Protein AF-A0A820Q1P5-F1 (afdb_monomer_lite)

Foldseek 3Di:
DDDPPPPPPPPPDVQVVDDADACVVVQDPCLLVQCPDPDLVSVLVSLVVLLVSLVVRQAHDLPDQCQVVLVSLVCCLVPPPDPSSNVSSVSSNVSVCRNNPVSVVVNVD

Structure (mmCIF, N/CA/C/O backbone):
data_AF-A0A820Q1P5-F1
#
_entry.id   AF-A0A820Q1P5-F1
#
loop_
_atom_site.group_PDB
_atom_site.id
_atom_site.type_symbol
_atom_site.label_atom_id
_atom_site.label_alt_id
_atom_site.label_comp_id
_atom_site.label_asym_id
_atom_site.label_entity_id
_atom_site.label_seq_id
_atom_site.pdbx_PDB_ins_code
_atom_site.Cartn_x
_atom_site.Cartn_y
_atom_site.Cartn_z
_atom_site.occupancy
_atom_site.B_iso_or_equiv
_atom_site.auth_seq_id
_atom_site.auth_comp_id
_atom_site.auth_asym_id
_atom_site.auth_atom_id
_atom_site.pdbx_PDB_model_num
ATOM 1 N N . VAL A 1 1 ? 49.108 5.322 -32.854 1.00 43.75 1 VAL A N 1
ATOM 2 C CA . VAL A 1 1 ? 48.333 5.468 -31.608 1.00 43.75 1 VAL A CA 1
ATOM 3 C C . VAL A 1 1 ? 47.062 4.694 -31.838 1.00 43.75 1 VAL A C 1
ATOM 5 O O . VAL A 1 1 ? 46.313 5.056 -32.727 1.00 43.75 1 VAL A O 1
ATOM 8 N N . GLU A 1 2 ? 46.961 3.521 -31.225 1.00 40.22 2 GLU A N 1
ATOM 9 C CA . GLU A 1 2 ? 45.796 2.651 -31.380 1.00 40.22 2 GLU A CA 1
ATOM 10 C C . GLU A 1 2 ? 44.635 3.293 -30.620 1.00 40.22 2 GLU A C 1
ATOM 12 O O . GLU A 1 2 ? 44.754 3.589 -29.430 1.00 40.22 2 GLU A O 1
ATOM 17 N N . ASP A 1 3 ? 43.561 3.589 -31.345 1.00 46.06 3 ASP A N 1
ATOM 18 C CA . ASP A 1 3 ? 42.321 4.129 -30.810 1.00 46.06 3 ASP A CA 1
ATOM 19 C C . ASP A 1 3 ? 41.727 3.138 -29.802 1.00 46.06 3 ASP A C 1
ATOM 21 O O . ASP A 1 3 ? 41.215 2.076 -30.160 1.00 46.06 3 ASP A O 1
ATOM 25 N N . VAL A 1 4 ? 41.818 3.476 -28.515 1.00 51.53 4 VAL A N 1
ATOM 26 C CA . VAL A 1 4 ? 41.162 2.726 -27.444 1.00 51.53 4 VAL A CA 1
ATOM 27 C C . VAL A 1 4 ? 39.665 3.012 -27.541 1.00 51.53 4 VAL A C 1
ATOM 29 O O . VAL A 1 4 ? 39.173 4.021 -27.037 1.00 51.53 4 VAL A O 1
ATOM 32 N N . ASN A 1 5 ? 38.946 2.124 -28.228 1.00 48.88 5 ASN A N 1
ATOM 33 C CA . ASN A 1 5 ? 37.493 2.047 -28.200 1.00 48.88 5 ASN A CA 1
ATOM 34 C C . ASN A 1 5 ? 37.062 1.703 -26.766 1.00 48.88 5 ASN A C 1
ATOM 36 O O . ASN A 1 5 ? 37.142 0.551 -26.342 1.00 48.88 5 ASN A O 1
ATOM 40 N N . VAL A 1 6 ? 36.671 2.718 -25.996 1.00 48.91 6 VAL A N 1
ATOM 41 C CA . VAL A 1 6 ? 36.063 2.535 -24.677 1.00 48.91 6 VAL A CA 1
ATOM 42 C C . VAL A 1 6 ? 34.650 2.008 -24.910 1.00 48.91 6 VAL A C 1
ATOM 44 O O . VAL A 1 6 ? 33.709 2.779 -25.089 1.00 48.91 6 VAL A O 1
ATOM 47 N N . GLU A 1 7 ? 34.507 0.685 -24.965 1.00 47.22 7 GLU A N 1
ATOM 48 C CA . GLU A 1 7 ? 33.201 0.035 -24.906 1.00 47.22 7 GLU A CA 1
ATOM 49 C C . GLU A 1 7 ? 32.563 0.384 -23.558 1.00 47.22 7 GLU A C 1
ATOM 51 O O . GLU A 1 7 ? 32.990 -0.081 -22.501 1.00 47.22 7 GLU A O 1
ATOM 56 N N . MET A 1 8 ? 31.559 1.262 -23.593 1.00 48.69 8 MET A N 1
ATOM 57 C CA . MET A 1 8 ? 30.691 1.511 -22.452 1.00 48.69 8 MET A CA 1
ATOM 58 C C . MET A 1 8 ? 29.939 0.212 -22.164 1.00 48.69 8 MET A C 1
ATOM 60 O O . MET A 1 8 ? 28.964 -0.106 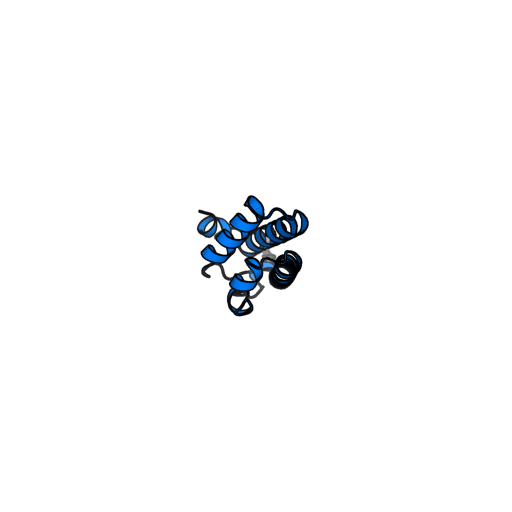-22.842 1.00 48.69 8 MET A O 1
ATOM 64 N N . GLN A 1 9 ? 30.400 -0.556 -21.179 1.00 47.84 9 GLN A N 1
ATOM 65 C CA . GLN A 1 9 ? 29.552 -1.551 -20.540 1.00 47.84 9 GLN A CA 1
ATOM 66 C C . GLN A 1 9 ? 28.356 -0.797 -19.957 1.00 47.84 9 GLN A C 1
ATOM 68 O O . GLN A 1 9 ? 28.482 -0.092 -18.958 1.00 47.84 9 GLN A O 1
ATOM 73 N N . GLU A 1 10 ? 27.208 -0.875 -20.630 1.00 58.00 10 GLU A N 1
ATOM 74 C CA . GLU A 1 10 ? 25.944 -0.497 -20.019 1.00 58.00 10 GLU A CA 1
ATOM 75 C C . GLU A 1 10 ? 25.722 -1.462 -18.855 1.00 58.00 10 GLU A C 1
ATOM 77 O O . GLU A 1 10 ? 25.339 -2.617 -19.050 1.00 58.00 10 GLU A O 1
ATOM 82 N N . ASP A 1 11 ? 26.025 -1.003 -17.642 1.00 59.28 11 ASP A N 1
ATOM 83 C CA . ASP A 1 11 ? 25.575 -1.634 -16.410 1.00 59.28 11 ASP A CA 1
ATOM 84 C C . ASP A 1 11 ? 24.040 -1.642 -16.445 1.00 59.28 11 ASP A C 1
ATOM 86 O O . ASP A 1 11 ? 23.380 -0.680 -16.046 1.00 59.28 11 ASP A O 1
ATOM 90 N N . LEU A 1 12 ? 23.463 -2.706 -17.009 1.00 59.62 12 LEU A N 1
ATOM 91 C CA . LEU A 1 12 ? 22.023 -2.930 -17.040 1.00 59.62 12 LEU A CA 1
ATOM 92 C C . LEU A 1 12 ? 21.495 -2.802 -15.601 1.00 59.62 12 LEU A C 1
ATOM 94 O O . LEU A 1 12 ? 21.899 -3.571 -14.726 1.00 59.62 12 LEU A O 1
ATOM 98 N N . ASP A 1 13 ? 20.608 -1.831 -15.340 1.00 72.12 13 ASP A N 1
ATOM 99 C CA . ASP A 1 13 ? 19.992 -1.645 -14.016 1.00 72.12 13 ASP A CA 1
ATOM 100 C C . ASP A 1 13 ? 19.285 -2.961 -13.633 1.00 72.12 13 ASP A C 1
ATOM 102 O O . ASP A 1 13 ? 18.385 -3.399 -14.361 1.00 72.12 13 ASP A O 1
ATOM 106 N N . PRO A 1 14 ? 19.641 -3.609 -12.505 1.00 70.94 14 PRO A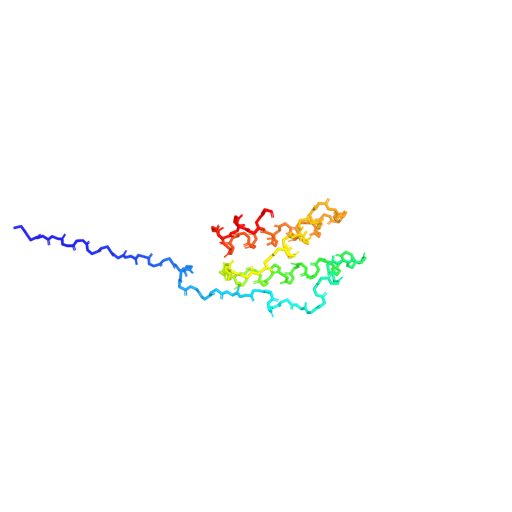 N 1
ATOM 107 C CA . PRO A 1 14 ? 18.990 -4.832 -12.041 1.00 70.94 14 PRO A CA 1
ATOM 108 C C . PRO A 1 14 ? 17.463 -4.736 -11.992 1.00 70.94 14 PRO A C 1
ATOM 110 O O . PRO A 1 14 ? 16.786 -5.742 -12.174 1.00 70.94 14 PRO A O 1
ATOM 113 N N . PHE A 1 15 ? 16.907 -3.538 -11.798 1.00 75.00 15 PHE A N 1
ATOM 114 C CA . PHE A 1 15 ? 15.468 -3.291 -11.846 1.00 75.00 15 PHE A CA 1
ATOM 115 C C . PHE A 1 15 ? 14.873 -3.416 -13.254 1.00 75.00 15 PHE A C 1
ATOM 117 O O . PHE A 1 15 ? 13.752 -3.901 -13.412 1.00 75.00 15 PHE A O 1
ATOM 124 N N . GLU A 1 16 ? 15.594 -2.998 -14.294 1.00 72.88 16 GLU A N 1
ATOM 125 C CA . GLU A 1 16 ? 15.137 -3.128 -15.683 1.00 72.88 16 GLU A CA 1
ATOM 126 C C . GLU A 1 16 ? 15.033 -4.604 -16.087 1.00 72.88 16 GLU A C 1
ATOM 128 O O . GLU A 1 16 ? 14.097 -4.974 -16.792 1.00 72.88 16 GLU A O 1
ATOM 133 N N . MET A 1 17 ? 15.882 -5.462 -15.510 1.00 76.62 17 MET A N 1
ATOM 134 C CA . MET A 1 17 ? 15.867 -6.916 -15.711 1.00 76.62 17 MET A CA 1
ATOM 135 C C . MET A 1 17 ? 14.785 -7.665 -14.914 1.00 76.62 17 MET A C 1
ATOM 137 O O . MET A 1 17 ? 14.546 -8.841 -15.176 1.00 76.62 17 MET A O 1
ATOM 141 N N . MET A 1 18 ? 14.118 -7.025 -13.945 1.00 81.94 18 MET A N 1
ATOM 142 C CA . MET A 1 18 ? 13.020 -7.666 -13.212 1.00 81.94 18 MET A CA 1
ATOM 143 C C . MET A 1 18 ? 11.734 -7.680 -14.039 1.00 81.94 18 MET A C 1
ATOM 145 O O . MET A 1 18 ? 11.410 -6.708 -14.730 1.00 81.94 18 MET A O 1
ATOM 149 N N . GLU A 1 19 ? 10.956 -8.751 -13.903 1.00 82.94 19 GLU A N 1
ATOM 150 C CA . GLU A 1 19 ? 9.608 -8.818 -14.459 1.00 82.94 19 GLU A CA 1
ATOM 151 C C . GLU A 1 19 ? 8.652 -7.939 -13.633 1.00 82.94 19 GLU A C 1
ATOM 153 O O . GLU A 1 19 ? 8.584 -8.087 -12.407 1.00 82.94 19 GLU A O 1
ATOM 158 N N . PRO A 1 20 ? 7.923 -6.999 -14.263 1.00 87.75 20 PRO A N 1
ATOM 159 C CA . PRO A 1 20 ? 6.902 -6.223 -13.575 1.00 87.75 20 PRO A CA 1
ATOM 160 C C . PRO A 1 20 ? 5.776 -7.129 -13.079 1.00 87.75 20 PRO A C 1
ATOM 162 O O . PRO A 1 20 ? 5.247 -7.946 -13.831 1.00 87.75 20 PRO A O 1
ATOM 165 N N . VAL A 1 21 ? 5.356 -6.943 -11.830 1.00 91.06 21 VAL A N 1
ATOM 166 C CA . VAL A 1 21 ? 4.274 -7.730 -11.231 1.00 91.06 21 VAL A CA 1
ATOM 167 C C . VAL A 1 21 ? 3.017 -6.883 -11.087 1.00 91.06 21 VAL A C 1
ATOM 169 O O . VAL A 1 21 ? 3.056 -5.779 -10.538 1.00 91.06 21 VAL A O 1
ATOM 172 N N . ASN A 1 22 ? 1.881 -7.415 -11.543 1.00 91.25 22 ASN A N 1
ATOM 173 C CA . ASN A 1 22 ? 0.576 -6.871 -11.190 1.00 91.25 22 ASN A CA 1
ATOM 174 C C . ASN A 1 22 ? 0.184 -7.376 -9.795 1.00 91.25 22 ASN A C 1
ATOM 176 O O . ASN A 1 22 ? -0.245 -8.517 -9.627 1.00 91.25 22 ASN A O 1
ATOM 180 N N . ILE A 1 23 ? 0.363 -6.540 -8.773 1.00 92.88 23 ILE A N 1
ATOM 181 C CA . ILE A 1 23 ? 0.028 -6.921 -7.393 1.00 92.88 23 ILE A CA 1
ATOM 182 C C . ILE A 1 23 ? -1.477 -6.934 -7.131 1.00 92.88 23 ILE A C 1
ATOM 184 O O . ILE A 1 23 ? -1.893 -7.560 -6.161 1.00 92.88 23 ILE A O 1
ATOM 188 N N . LEU A 1 24 ? -2.292 -6.304 -7.986 1.00 90.62 24 LEU A N 1
ATOM 189 C CA . LEU A 1 24 ? -3.749 -6.295 -7.834 1.00 90.62 24 LEU A CA 1
ATOM 190 C C . LEU A 1 24 ? -4.326 -7.709 -7.981 1.00 90.62 24 LEU A C 1
ATOM 192 O O . LEU A 1 24 ? -5.209 -8.087 -7.219 1.00 90.62 24 LEU A O 1
ATOM 196 N N . ASP A 1 25 ? -3.739 -8.532 -8.856 1.00 90.94 25 ASP A N 1
ATOM 197 C CA . ASP A 1 25 ? -4.123 -9.940 -9.045 1.00 90.94 25 ASP A CA 1
ATOM 198 C C . ASP A 1 25 ? -3.689 -10.842 -7.876 1.00 90.94 25 ASP A C 1
ATOM 200 O O . ASP A 1 25 ? -4.123 -11.989 -7.766 1.00 90.94 25 ASP A O 1
ATOM 204 N N . ARG A 1 26 ? -2.812 -10.337 -6.998 1.00 90.38 26 ARG A N 1
ATOM 205 C CA . ARG A 1 26 ? -2.347 -11.036 -5.791 1.00 90.38 26 ARG A CA 1
ATOM 206 C C . ARG A 1 26 ? -3.123 -10.634 -4.542 1.00 90.38 26 ARG A C 1
ATOM 208 O O . ARG A 1 26 ? -2.897 -11.222 -3.485 1.00 90.38 26 ARG A O 1
ATOM 215 N N . LEU A 1 27 ? -4.009 -9.643 -4.643 1.00 91.00 27 LEU A N 1
ATOM 216 C CA . LEU A 1 27 ? -4.847 -9.248 -3.524 1.00 91.00 27 LEU A CA 1
ATOM 217 C C . LEU A 1 27 ? -5.904 -10.324 -3.257 1.00 91.00 27 LEU A C 1
ATOM 219 O O . LEU A 1 27 ? -6.513 -10.852 -4.192 1.00 91.00 27 LEU A O 1
ATOM 223 N N . PRO A 1 28 ? -6.164 -10.652 -1.983 1.00 90.50 28 PRO A N 1
ATOM 224 C CA . PRO A 1 28 ? -7.283 -11.512 -1.654 1.00 90.50 28 PRO A CA 1
ATOM 225 C C . PRO A 1 28 ? -8.602 -10.804 -2.005 1.00 90.50 28 PRO A C 1
ATOM 227 O O . PRO A 1 28 ? -8.711 -9.580 -1.936 1.00 90.50 28 PRO A O 1
ATOM 230 N N . LYS A 1 29 ? -9.629 -11.573 -2.385 1.00 91.38 29 LYS A N 1
ATOM 231 C CA . LYS A 1 29 ? -10.925 -11.025 -2.838 1.00 91.38 29 LYS A CA 1
ATOM 232 C C . LYS A 1 29 ? -11.627 -10.167 -1.784 1.00 91.38 29 LYS A C 1
ATOM 234 O O . LYS A 1 29 ? -12.384 -9.275 -2.135 1.00 91.38 29 LYS A O 1
ATOM 239 N N . ASP A 1 30 ? -11.369 -10.453 -0.513 1.00 92.50 30 ASP A N 1
ATOM 240 C CA . ASP A 1 30 ? -11.914 -9.756 0.650 1.00 92.50 30 ASP A CA 1
ATOM 241 C C . ASP A 1 30 ? -10.995 -8.627 1.148 1.00 92.50 30 ASP A C 1
ATOM 243 O O . ASP A 1 30 ? -11.202 -8.111 2.245 1.00 92.50 30 ASP A O 1
ATOM 247 N N . PHE A 1 31 ? -9.975 -8.233 0.369 1.00 95.25 31 PHE A N 1
ATOM 248 C CA . PHE A 1 31 ? -9.022 -7.191 0.751 1.00 95.25 31 PHE A CA 1
ATOM 249 C C . PHE A 1 31 ? -9.742 -5.911 1.180 1.00 95.25 31 PHE A C 1
ATOM 251 O O . PHE A 1 31 ? -9.603 -5.486 2.326 1.00 95.25 31 PHE A O 1
ATOM 258 N N . PHE A 1 32 ? -10.548 -5.325 0.287 1.00 94.62 32 PHE A N 1
ATOM 259 C CA . PHE A 1 32 ? -11.233 -4.055 0.539 1.00 94.62 32 PHE A CA 1
ATOM 260 C C . PHE A 1 32 ? -12.262 -4.149 1.672 1.00 94.62 32 PHE A C 1
ATOM 262 O O . PHE A 1 32 ? -12.428 -3.184 2.412 1.00 94.62 32 PHE A O 1
ATOM 269 N N . ASP A 1 33 ? -12.866 -5.318 1.885 1.00 94.94 33 ASP A N 1
ATOM 270 C CA . ASP A 1 33 ? -13.764 -5.545 3.019 1.00 94.94 33 ASP A CA 1
ATOM 271 C C . ASP A 1 33 ? -12.983 -5.552 4.344 1.00 94.94 33 ASP A C 1
ATOM 273 O O . ASP A 1 33 ? -13.358 -4.893 5.319 1.00 94.94 33 ASP A O 1
ATOM 277 N N . LYS A 1 34 ? -11.843 -6.254 4.380 1.00 93.88 34 LYS A N 1
ATOM 278 C CA . LYS A 1 34 ? -10.984 -6.361 5.568 1.00 93.88 34 LYS A CA 1
ATOM 279 C C . LYS A 1 34 ? -10.345 -5.037 5.953 1.00 93.88 34 LYS A C 1
ATOM 281 O O . LYS A 1 34 ? -10.241 -4.753 7.148 1.00 93.88 34 LYS A O 1
ATOM 286 N N . ILE A 1 35 ? -9.956 -4.200 4.986 1.00 94.38 35 ILE A N 1
ATOM 287 C 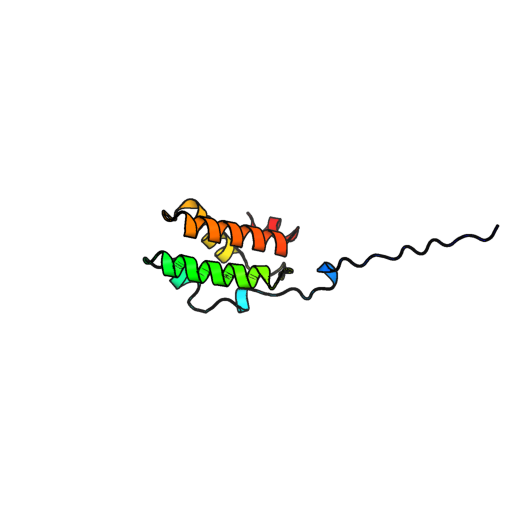CA . ILE A 1 35 ? -9.377 -2.888 5.308 1.00 94.38 35 ILE A CA 1
ATOM 288 C C . ILE A 1 35 ? -10.404 -1.955 5.966 1.00 94.38 35 ILE A C 1
ATOM 290 O O . ILE A 1 35 ? -10.013 -0.998 6.628 1.00 94.38 35 ILE A O 1
ATOM 294 N N . GLU A 1 36 ? -11.704 -2.205 5.786 1.00 93.12 36 GLU A N 1
ATOM 295 C CA . GLU A 1 36 ? -12.792 -1.432 6.395 1.00 93.12 36 GLU A CA 1
ATOM 296 C 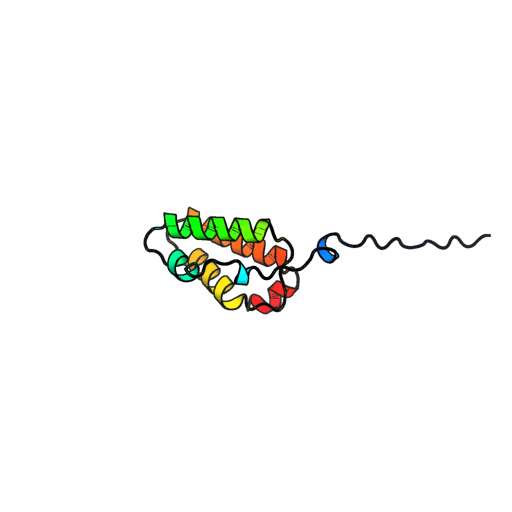C . GLU A 1 36 ? -13.368 -2.095 7.659 1.00 93.12 36 GLU A C 1
ATOM 298 O O . GLU A 1 36 ? -14.311 -1.578 8.266 1.00 93.12 36 GLU A O 1
ATOM 303 N N . SER A 1 37 ? -12.771 -3.204 8.117 1.00 94.88 37 SER A N 1
ATOM 304 C CA . SER A 1 37 ? -13.204 -3.904 9.326 1.00 94.88 37 SER A CA 1
ATOM 305 C C . SER A 1 37 ? -13.219 -2.985 10.550 1.00 94.88 37 SER A C 1
ATOM 307 O O . SER A 1 37 ? -12.321 -2.168 10.781 1.00 94.88 37 SER A O 1
ATOM 309 N N . LYS A 1 38 ? -14.215 -3.177 11.422 1.00 94.06 38 LYS A N 1
ATOM 310 C CA . LYS A 1 38 ? -14.274 -2.513 12.735 1.00 94.06 38 LYS A CA 1
ATOM 311 C C . LYS A 1 38 ? -13.151 -2.983 13.666 1.00 94.06 38 LYS A C 1
ATOM 313 O O . LYS A 1 38 ? -12.776 -2.255 14.586 1.00 94.06 38 LYS A O 1
ATOM 318 N N . GLN A 1 39 ? -12.581 -4.162 13.421 1.00 95.44 39 GLN A N 1
ATOM 319 C CA . GLN A 1 39 ? -11.473 -4.710 14.192 1.00 95.44 39 GLN A CA 1
ATOM 320 C C . GLN A 1 39 ? -10.144 -4.193 13.636 1.00 95.44 39 GLN A C 1
ATOM 322 O O . GLN A 1 39 ? -9.696 -4.594 12.567 1.00 95.44 39 GLN A O 1
ATOM 327 N N . TRP A 1 40 ? -9.467 -3.313 14.381 1.00 96.44 40 TRP A N 1
ATOM 328 C CA . TRP A 1 40 ? -8.202 -2.715 13.927 1.00 96.44 40 TRP A CA 1
ATOM 329 C C . TRP A 1 40 ? -7.102 -3.749 13.655 1.00 96.44 40 TRP A C 1
ATOM 331 O O . TRP A 1 40 ? -6.233 -3.506 12.823 1.00 96.44 40 TRP A O 1
ATOM 341 N N . LYS A 1 41 ? -7.143 -4.901 14.339 1.00 96.56 41 LYS A N 1
ATOM 342 C CA . LYS A 1 41 ? -6.194 -5.999 14.126 1.00 96.56 41 LYS A CA 1
ATOM 343 C C . LYS A 1 41 ? -6.350 -6.622 12.740 1.00 96.56 41 LYS A C 1
ATOM 345 O O . LYS A 1 41 ? -5.338 -6.809 12.083 1.00 96.56 41 LYS A O 1
ATOM 350 N N . GLU A 1 42 ? -7.582 -6.836 12.277 1.00 96.19 42 GLU A N 1
ATOM 351 C CA . GLU A 1 42 ? -7.851 -7.341 10.921 1.00 96.19 42 GLU A CA 1
ATOM 352 C C . GLU A 1 42 ? -7.397 -6.333 9.859 1.00 96.19 42 GLU A C 1
ATOM 354 O O . GLU A 1 42 ? -6.743 -6.706 8.888 1.00 96.19 42 GLU A O 1
ATOM 359 N N . ARG A 1 43 ? -7.649 -5.032 10.086 1.00 96.38 43 ARG A N 1
ATOM 360 C CA . ARG A 1 43 ? -7.126 -3.971 9.207 1.00 96.38 43 ARG A CA 1
ATOM 361 C C . ARG A 1 43 ? -5.599 -3.959 9.162 1.00 96.38 43 ARG A C 1
ATOM 363 O O . ARG A 1 43 ? -5.013 -3.695 8.121 1.00 96.38 43 ARG A O 1
ATOM 370 N N . LYS A 1 44 ? -4.938 -4.206 10.294 1.00 96.62 44 LYS A N 1
ATOM 371 C CA . LYS A 1 44 ? -3.475 -4.267 10.353 1.00 96.62 44 LYS A CA 1
ATOM 372 C C . LYS A 1 44 ? -2.941 -5.488 9.604 1.00 96.62 44 LYS A C 1
ATOM 374 O O . LYS A 1 44 ? -2.015 -5.330 8.823 1.00 96.62 44 LYS A O 1
ATOM 379 N N . GLU A 1 45 ? -3.525 -6.659 9.834 1.00 97.25 45 GLU A N 1
ATOM 380 C CA . GLU A 1 45 ? -3.115 -7.927 9.221 1.00 97.25 45 GLU A CA 1
ATOM 381 C C . GLU A 1 45 ? -3.163 -7.847 7.694 1.00 97.25 45 GLU A C 1
ATOM 383 O O . GLU A 1 45 ? -2.155 -8.073 7.034 1.00 97.25 45 GLU A O 1
ATOM 388 N N . VAL A 1 46 ? -4.277 -7.368 7.132 1.00 96.94 46 VAL A N 1
ATOM 389 C CA . VAL A 1 46 ? -4.407 -7.235 5.673 1.00 96.94 46 VAL A CA 1
ATOM 390 C C . VAL A 1 46 ? -3.422 -6.213 5.078 1.00 96.94 46 VAL A C 1
ATOM 392 O O . VAL A 1 46 ? -2.962 -6.366 3.945 1.00 96.94 46 VAL A O 1
ATOM 395 N N . LEU A 1 47 ? -3.053 -5.172 5.835 1.00 97.69 47 LEU A N 1
ATOM 396 C CA . LEU A 1 47 ? -2.030 -4.210 5.419 1.00 97.69 47 LEU A CA 1
ATOM 397 C C . LEU A 1 47 ? -0.606 -4.769 5.556 1.00 97.69 47 LEU A C 1
ATOM 399 O O . LEU A 1 47 ? 0.251 -4.417 4.749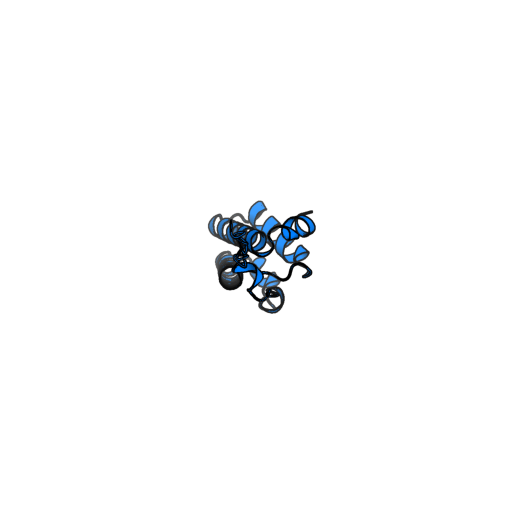 1.00 97.69 47 LEU A O 1
ATOM 403 N N . ASP A 1 48 ? -0.328 -5.618 6.547 1.00 97.75 48 ASP A N 1
ATOM 404 C CA . ASP A 1 48 ? 0.964 -6.304 6.675 1.00 97.75 48 ASP A CA 1
ATOM 405 C C . ASP A 1 48 ? 1.165 -7.308 5.526 1.00 97.75 48 ASP A C 1
ATOM 407 O O . ASP A 1 48 ? 2.257 -7.389 4.954 1.00 97.75 48 ASP A O 1
ATOM 411 N N . ASP A 1 49 ? 0.102 -8.010 5.132 1.00 96.75 49 ASP A N 1
ATOM 412 C CA . ASP A 1 49 ? 0.103 -8.907 3.973 1.00 96.75 49 ASP A CA 1
ATOM 413 C C . ASP A 1 49 ? 0.349 -8.129 2.676 1.00 96.75 49 ASP A C 1
ATOM 415 O O . ASP A 1 49 ? 1.230 -8.483 1.888 1.00 96.75 49 ASP A O 1
ATOM 419 N N . LEU A 1 50 ? -0.350 -7.003 2.484 1.00 96.69 50 LEU A N 1
ATOM 420 C CA . LEU A 1 50 ? -0.092 -6.099 1.363 1.00 96.69 50 LEU A CA 1
ATOM 421 C C . LEU A 1 50 ? 1.360 -5.603 1.359 1.00 96.69 50 LEU A C 1
ATOM 423 O O . LEU A 1 50 ? 2.015 -5.610 0.315 1.00 96.69 50 LEU A O 1
ATOM 427 N N . LEU A 1 51 ? 1.885 -5.179 2.510 1.00 97.00 51 LEU A N 1
ATOM 428 C CA . LEU A 1 51 ? 3.267 -4.719 2.624 1.00 97.00 51 LEU A CA 1
ATOM 429 C C . LEU A 1 51 ? 4.260 -5.822 2.245 1.00 97.00 51 LEU A C 1
ATOM 431 O O . LEU A 1 51 ? 5.266 -5.544 1.587 1.00 97.00 51 LEU A O 1
ATOM 435 N N . THR A 1 52 ? 3.970 -7.065 2.625 1.00 96.25 52 THR A N 1
ATOM 436 C CA . THR A 1 52 ? 4.770 -8.237 2.263 1.00 96.25 52 THR A CA 1
ATOM 437 C C . THR A 1 52 ? 4.767 -8.445 0.752 1.00 96.25 52 THR A C 1
ATOM 439 O O . THR A 1 52 ? 5.841 -8.531 0.152 1.00 96.25 52 THR A O 1
ATOM 442 N N . ILE A 1 53 ? 3.590 -8.414 0.115 1.00 94.12 53 ILE A N 1
ATOM 443 C CA . ILE A 1 53 ? 3.454 -8.514 -1.344 1.00 94.12 53 ILE A CA 1
ATOM 444 C C . ILE A 1 53 ? 4.251 -7.398 -2.031 1.00 94.12 53 ILE A C 1
ATOM 446 O O . ILE A 1 53 ? 5.047 -7.673 -2.926 1.00 94.12 53 ILE A O 1
ATOM 450 N N . LEU A 1 54 ? 4.114 -6.145 -1.597 1.00 93.88 54 LEU A N 1
ATOM 451 C CA . LEU A 1 54 ? 4.829 -5.014 -2.201 1.00 93.88 54 LEU A CA 1
ATOM 452 C C . LEU A 1 54 ? 6.351 -5.101 -2.011 1.00 93.88 54 LEU A C 1
ATOM 454 O O . LEU A 1 54 ? 7.108 -4.680 -2.879 1.00 93.88 54 LEU A O 1
ATOM 458 N N . THR A 1 55 ? 6.815 -5.659 -0.892 1.00 93.00 55 THR A N 1
ATOM 459 C CA . THR A 1 55 ? 8.253 -5.790 -0.600 1.00 93.00 55 THR A CA 1
ATOM 460 C C . THR A 1 55 ? 8.893 -6.938 -1.379 1.00 93.00 55 THR A C 1
ATOM 462 O O . THR A 1 55 ? 10.044 -6.831 -1.796 1.00 93.00 55 THR A O 1
ATOM 465 N N . GLN A 1 56 ? 8.154 -8.026 -1.609 1.00 92.44 56 GLN A N 1
ATOM 466 C CA . GLN A 1 56 ? 8.611 -9.161 -2.417 1.00 92.44 56 GLN A CA 1
ATOM 467 C C . GLN A 1 56 ? 8.594 -8.873 -3.923 1.00 92.44 56 GLN A C 1
ATOM 469 O O . GLN A 1 56 ? 9.267 -9.566 -4.681 1.00 92.44 56 GLN A O 1
ATOM 474 N N . ASN A 1 57 ? 7.831 -7.869 -4.361 1.00 91.25 57 ASN A N 1
ATOM 475 C CA . ASN A 1 57 ? 7.657 -7.520 -5.769 1.00 91.25 57 ASN A CA 1
ATOM 476 C C . ASN A 1 57 ? 8.084 -6.059 -5.993 1.00 91.25 57 ASN A C 1
ATOM 478 O O . ASN A 1 57 ? 7.237 -5.172 -6.104 1.00 91.25 57 ASN A O 1
ATOM 482 N N . PRO A 1 58 ? 9.399 -5.782 -6.040 1.00 87.62 58 PRO A N 1
ATOM 483 C CA . PRO A 1 58 ? 9.912 -4.417 -6.071 1.00 87.62 58 PRO A CA 1
ATOM 484 C C . PRO A 1 58 ? 9.660 -3.692 -7.398 1.00 87.62 58 PRO A C 1
ATOM 486 O O . PRO A 1 58 ? 9.790 -2.476 -7.408 1.00 87.62 58 PRO A O 1
ATOM 489 N N . LYS A 1 59 ? 9.300 -4.382 -8.493 1.00 91.31 59 LYS A N 1
ATOM 490 C CA . LYS A 1 59 ? 8.893 -3.769 -9.769 1.00 91.31 59 LYS A CA 1
ATOM 491 C C . LYS A 1 59 ? 7.421 -4.051 -10.035 1.00 91.31 59 LYS A C 1
ATOM 493 O O . LYS A 1 59 ? 7.009 -5.207 -10.119 1.00 91.31 59 LYS A O 1
ATOM 498 N N . LEU A 1 60 ? 6.641 -2.988 -10.186 1.00 92.50 60 LEU A N 1
ATOM 499 C CA . LEU A 1 60 ? 5.199 -3.065 -10.395 1.00 92.50 60 LEU A CA 1
ATOM 500 C C . LEU A 1 60 ? 4.843 -2.745 -11.844 1.00 92.50 60 LEU A C 1
ATOM 502 O O . LEU A 1 60 ? 5.520 -1.942 -12.487 1.00 92.50 60 LEU A O 1
ATOM 506 N N . VAL A 1 61 ? 3.771 -3.354 -12.354 1.00 91.69 61 VAL A N 1
ATOM 507 C CA . VAL A 1 61 ? 3.233 -3.011 -13.680 1.00 91.69 61 VAL A CA 1
ATOM 508 C C . VAL A 1 61 ? 2.774 -1.548 -13.657 1.00 91.69 61 VAL A C 1
ATOM 510 O O . VAL A 1 61 ? 1.915 -1.226 -12.838 1.00 91.69 61 VAL A O 1
ATOM 513 N N . PRO A 1 62 ? 3.312 -0.657 -14.508 1.00 86.19 62 PRO A N 1
ATOM 514 C CA . PRO A 1 62 ? 2.997 0.772 -14.463 1.00 86.19 62 PRO A CA 1
ATOM 515 C C . PRO A 1 62 ? 1.577 1.103 -14.941 1.00 86.19 62 PRO A C 1
ATOM 517 O O . PRO A 1 62 ? 0.993 2.069 -14.452 1.00 86.19 62 PRO A O 1
ATOM 520 N N . ASP A 1 63 ? 1.019 0.287 -15.838 1.00 85.56 63 ASP A N 1
ATOM 521 C CA . ASP A 1 63 ? -0.279 0.520 -16.490 1.00 85.56 63 ASP A CA 1
ATOM 522 C C . ASP A 1 63 ? -1.469 -0.122 -15.752 1.00 85.56 63 ASP A C 1
ATOM 524 O O . ASP A 1 63 ? -2.595 -0.105 -16.244 1.00 85.56 63 ASP A O 1
ATOM 528 N N . ALA A 1 64 ? -1.238 -0.706 -14.573 1.00 88.75 64 ALA A N 1
ATOM 529 C CA . ALA A 1 64 ? -2.309 -1.250 -13.743 1.00 88.75 64 ALA A CA 1
ATOM 530 C C . ALA A 1 64 ? -3.070 -0.133 -13.000 1.00 88.75 64 ALA A C 1
ATOM 532 O O . ALA A 1 64 ? -2.516 0.926 -12.696 1.00 88.75 64 ALA A O 1
ATOM 533 N N . ASP A 1 65 ? -4.346 -0.377 -12.691 1.00 90.19 65 ASP A N 1
ATOM 534 C CA . ASP A 1 65 ? -5.218 0.601 -12.033 1.00 90.19 65 ASP A CA 1
ATOM 535 C C . ASP A 1 65 ? -5.045 0.590 -10.505 1.00 90.19 65 ASP A C 1
ATOM 537 O O . ASP A 1 65 ? -5.749 -0.096 -9.764 1.00 90.19 65 ASP A O 1
ATOM 541 N N . TYR A 1 66 ? -4.079 1.367 -10.013 1.00 92.25 66 TYR A N 1
ATOM 542 C CA . TYR A 1 66 ? -3.828 1.508 -8.574 1.00 92.25 66 TYR A CA 1
ATOM 543 C C . TYR A 1 66 ? -4.708 2.559 -7.894 1.00 92.25 66 TYR A C 1
ATOM 545 O O . TYR A 1 66 ? -4.515 2.818 -6.701 1.00 92.25 66 TYR A O 1
ATOM 553 N N . PHE A 1 67 ? -5.644 3.194 -8.607 1.00 91.00 67 PHE A N 1
ATOM 554 C CA . PHE A 1 67 ? -6.385 4.342 -8.089 1.00 91.00 67 PHE A CA 1
ATOM 555 C C . PHE A 1 67 ? -7.153 4.003 -6.806 1.00 91.00 67 PHE A C 1
ATOM 557 O O . PHE A 1 67 ? -7.014 4.693 -5.789 1.00 91.00 67 PHE A O 1
ATOM 564 N N . GLU A 1 68 ? -7.915 2.905 -6.813 1.00 92.44 68 GLU A N 1
ATOM 565 C CA . GLU A 1 68 ? -8.689 2.479 -5.642 1.00 92.44 68 GLU A CA 1
ATOM 566 C C . GLU A 1 68 ? -7.793 2.110 -4.457 1.00 92.44 68 GLU A C 1
ATOM 568 O O . GLU A 1 68 ? -8.063 2.521 -3.324 1.00 92.44 68 GLU A O 1
ATOM 573 N N . LEU A 1 69 ? -6.677 1.421 -4.713 1.00 94.50 69 LEU A N 1
ATOM 574 C CA . LEU A 1 69 ? -5.709 1.046 -3.684 1.00 94.50 69 LEU A CA 1
ATOM 575 C C . LEU A 1 69 ? -5.055 2.281 -3.045 1.00 94.50 69 LEU A C 1
ATOM 577 O O . LEU A 1 69 ? -4.984 2.393 -1.821 1.00 94.50 69 LEU A O 1
ATOM 581 N N . ILE A 1 70 ? -4.614 3.248 -3.854 1.00 94.19 70 ILE A N 1
ATOM 582 C CA . ILE A 1 70 ? -4.008 4.495 -3.366 1.00 94.19 70 ILE A CA 1
ATOM 583 C C . ILE A 1 70 ? -5.023 5.302 -2.554 1.00 94.19 70 ILE A C 1
ATOM 585 O O . ILE A 1 70 ? -4.691 5.818 -1.483 1.00 94.19 70 ILE A O 1
ATOM 589 N N . LYS A 1 71 ? -6.268 5.400 -3.030 1.00 94.38 71 LYS A N 1
ATOM 590 C CA . LYS A 1 71 ? -7.354 6.095 -2.331 1.00 94.38 71 LYS A CA 1
ATOM 591 C C . LYS A 1 71 ? -7.659 5.447 -0.978 1.00 94.38 71 LYS A C 1
ATOM 593 O O . LYS A 1 71 ? -7.777 6.158 0.023 1.00 94.38 71 LYS A O 1
ATOM 598 N N . ALA A 1 72 ? -7.732 4.119 -0.935 1.00 95.44 72 ALA A N 1
ATOM 599 C CA . ALA A 1 72 ? -7.906 3.338 0.284 1.00 95.44 72 ALA A CA 1
ATOM 600 C C . ALA A 1 72 ? -6.778 3.589 1.300 1.00 95.44 72 ALA A C 1
ATOM 602 O O . ALA A 1 72 ? -7.044 3.943 2.452 1.00 95.44 72 ALA A O 1
ATOM 603 N N . LEU A 1 73 ? -5.516 3.507 0.866 1.00 96.44 73 LEU A N 1
ATOM 604 C CA . LEU A 1 73 ? -4.357 3.770 1.724 1.00 96.44 73 LEU A CA 1
ATOM 605 C C . LEU A 1 73 ? -4.354 5.213 2.253 1.00 96.44 73 LEU A C 1
ATOM 607 O O . LEU A 1 73 ? -4.188 5.422 3.455 1.00 96.44 73 LEU A O 1
ATOM 611 N N . LYS A 1 74 ? -4.615 6.213 1.396 1.00 95.25 74 LYS A N 1
ATOM 612 C CA . LYS A 1 74 ? -4.739 7.628 1.800 1.00 95.25 74 LYS A CA 1
ATOM 613 C C . LYS A 1 74 ? -5.842 7.825 2.852 1.00 95.25 74 LYS A C 1
ATOM 615 O O . LYS A 1 74 ? -5.634 8.565 3.818 1.00 95.25 74 LYS A O 1
ATOM 620 N N . LYS A 1 75 ? -6.996 7.159 2.698 1.00 95.75 75 LYS A N 1
ATOM 621 C CA . LYS A 1 75 ? -8.113 7.201 3.661 1.00 95.75 75 LYS A CA 1
ATOM 622 C C . LYS A 1 75 ? -7.685 6.654 5.023 1.00 95.75 75 LYS A C 1
ATOM 624 O O . LYS A 1 75 ? -7.907 7.335 6.019 1.00 95.75 75 LYS A O 1
ATOM 629 N N . ILE A 1 76 ? -7.033 5.491 5.068 1.00 96.69 76 ILE A N 1
ATOM 630 C CA . ILE A 1 76 ? -6.556 4.879 6.320 1.00 96.69 76 ILE A CA 1
ATOM 631 C C . ILE A 1 76 ? -5.528 5.781 7.006 1.00 96.69 76 ILE A C 1
ATOM 633 O O . ILE A 1 76 ? -5.686 6.097 8.180 1.00 96.69 76 ILE A O 1
ATOM 637 N N . ILE A 1 77 ? -4.531 6.277 6.268 1.00 96.56 77 ILE A N 1
ATOM 638 C CA . ILE A 1 77 ? -3.505 7.185 6.810 1.00 96.56 77 ILE A CA 1
ATOM 639 C C . ILE A 1 77 ? -4.139 8.444 7.424 1.00 96.56 77 ILE A C 1
ATOM 641 O O . ILE A 1 77 ? -3.674 8.935 8.448 1.00 96.56 77 ILE A O 1
ATOM 645 N N . SER A 1 78 ? -5.206 8.966 6.810 1.00 95.62 78 SER A N 1
ATOM 646 C CA . SER A 1 78 ? -5.822 10.234 7.220 1.00 95.62 78 SER A CA 1
ATOM 647 C C . SER A 1 78 ? -6.915 10.091 8.285 1.00 95.62 78 SER A C 1
ATOM 649 O O . SER A 1 78 ? -7.236 11.074 8.954 1.00 95.62 78 SER A O 1
ATOM 651 N N . LYS A 1 79 ? -7.573 8.928 8.376 1.00 95.12 79 LYS A N 1
ATOM 652 C CA . LYS A 1 79 ? -8.817 8.750 9.148 1.00 95.12 79 LYS A CA 1
ATOM 653 C C . LYS A 1 79 ? -8.787 7.593 10.141 1.00 95.12 79 LYS A C 1
ATOM 655 O O . LYS A 1 79 ? -9.660 7.560 11.006 1.00 95.12 79 LYS A O 1
ATOM 660 N N . ASP A 1 80 ? -7.846 6.655 10.043 1.00 95.62 80 ASP A N 1
ATOM 661 C CA . ASP A 1 80 ? -7.761 5.570 11.019 1.00 95.62 80 ASP A CA 1
ATOM 662 C C . ASP A 1 80 ? -7.240 6.104 12.356 1.00 95.62 80 ASP A C 1
ATOM 664 O O . ASP A 1 80 ? -6.170 6.703 12.436 1.00 95.62 80 ASP A O 1
ATOM 668 N N . SER A 1 81 ? -8.002 5.882 13.425 1.00 93.75 81 SER A N 1
ATOM 669 C CA . SER A 1 81 ? -7.634 6.310 14.775 1.00 93.75 81 SER A CA 1
ATOM 670 C C . SER A 1 81 ? -6.507 5.474 15.393 1.00 93.75 81 SER A C 1
ATOM 672 O O . SER A 1 81 ? -5.931 5.874 16.404 1.00 93.75 81 SER A O 1
ATOM 674 N N . ASN A 1 82 ? -6.174 4.315 14.813 1.00 97.50 82 ASN A N 1
ATOM 675 C CA . ASN A 1 82 ? -5.150 3.412 15.326 1.00 97.50 82 ASN A CA 1
ATOM 676 C C . ASN A 1 82 ? -3.814 3.669 14.623 1.00 97.50 82 ASN A C 1
ATOM 678 O O . ASN A 1 82 ? -3.595 3.247 13.487 1.00 97.50 82 ASN A O 1
ATOM 682 N N . VAL A 1 83 ? -2.877 4.290 15.345 1.00 95.44 83 VAL A N 1
ATOM 683 C CA . VAL A 1 83 ? -1.536 4.641 14.839 1.00 95.44 83 VAL A CA 1
ATOM 684 C C . VAL A 1 83 ? -0.796 3.463 14.181 1.00 95.44 83 VAL A C 1
ATOM 686 O O . VAL A 1 83 ? -0.232 3.668 13.105 1.00 95.44 83 VAL A O 1
ATOM 689 N N . PRO A 1 84 ? -0.799 2.227 14.729 1.00 96.69 84 PRO A N 1
ATOM 690 C CA . PRO A 1 84 ? -0.118 1.110 14.073 1.00 96.69 84 PRO A CA 1
ATOM 691 C C . PRO A 1 84 ? -0.682 0.780 12.685 1.00 96.69 84 PRO A C 1
ATOM 693 O O . PRO A 1 84 ? 0.088 0.449 11.789 1.00 96.69 84 PRO A O 1
ATOM 696 N N . VAL A 1 85 ? -2.001 0.901 12.496 1.00 97.50 85 VAL A N 1
ATOM 697 C CA .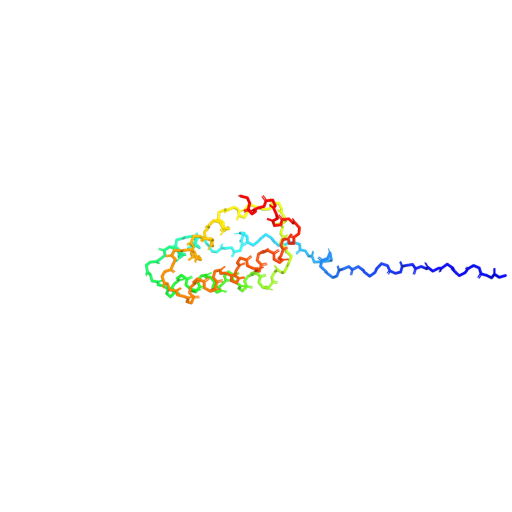 VAL A 1 85 ? -2.669 0.649 11.208 1.00 97.50 85 VAL A CA 1
ATOM 698 C C . VAL A 1 85 ? -2.274 1.728 10.200 1.00 97.50 85 VAL A C 1
ATOM 700 O O . VAL A 1 85 ? -1.806 1.414 9.105 1.00 97.50 85 VAL A O 1
ATOM 703 N N . ALA A 1 86 ? -2.362 3.002 10.601 1.00 97.31 86 ALA A N 1
ATOM 704 C CA . ALA A 1 86 ? -1.950 4.133 9.770 1.00 97.31 86 ALA A CA 1
ATOM 705 C C . ALA A 1 86 ? -0.466 4.048 9.360 1.00 97.31 86 ALA A C 1
ATOM 707 O O . ALA A 1 86 ? -0.119 4.329 8.212 1.00 97.31 86 ALA A O 1
ATOM 708 N N . LEU A 1 87 ? 0.409 3.596 10.267 1.00 97.75 87 LEU A N 1
ATOM 709 C CA . LEU A 1 87 ? 1.832 3.402 9.986 1.00 97.75 87 LEU A CA 1
ATOM 710 C C . LEU A 1 87 ? 2.072 2.317 8.926 1.00 97.75 87 LEU A C 1
ATOM 712 O O . LEU A 1 87 ? 2.902 2.512 8.038 1.00 97.75 87 LEU A O 1
ATOM 716 N N . VAL A 1 88 ? 1.370 1.181 8.997 1.00 98.00 88 VAL A N 1
ATOM 717 C CA . VAL A 1 88 ? 1.514 0.110 7.994 1.00 98.00 88 VAL A CA 1
ATOM 718 C C . VAL A 1 88 ? 0.958 0.565 6.642 1.00 98.00 88 VAL A C 1
ATOM 720 O O . VAL A 1 88 ? 1.611 0.356 5.620 1.00 98.00 88 VAL A O 1
ATOM 723 N N . ALA A 1 89 ? -0.162 1.293 6.618 1.00 97.56 89 ALA A N 1
ATOM 724 C CA . ALA A 1 89 ? -0.695 1.881 5.387 1.00 97.56 89 ALA A CA 1
ATOM 725 C C . ALA A 1 89 ? 0.291 2.869 4.733 1.00 97.56 89 ALA A C 1
ATOM 727 O O . ALA A 1 89 ? 0.500 2.826 3.519 1.00 97.56 89 ALA A O 1
ATOM 728 N N . ALA A 1 90 ? 0.964 3.712 5.524 1.00 97.50 90 ALA A N 1
ATOM 729 C CA . ALA A 1 90 ? 2.002 4.615 5.024 1.00 97.50 90 ALA A CA 1
ATOM 730 C C . ALA A 1 90 ? 3.210 3.856 4.443 1.00 97.50 90 ALA A C 1
ATOM 732 O O . ALA A 1 90 ? 3.761 4.254 3.411 1.00 97.50 90 ALA A O 1
ATOM 733 N N . LYS A 1 91 ? 3.598 2.731 5.059 1.00 97.81 91 LYS A N 1
ATOM 734 C CA . LYS A 1 91 ? 4.638 1.840 4.519 1.00 97.81 91 LYS A CA 1
ATOM 735 C C . LYS A 1 91 ? 4.207 1.206 3.197 1.00 97.81 91 LYS A C 1
ATOM 737 O O . LYS A 1 91 ? 5.009 1.199 2.267 1.00 97.81 91 LYS A O 1
ATOM 742 N N . CYS A 1 92 ? 2.957 0.753 3.082 1.00 97.50 92 CYS A N 1
ATOM 743 C CA . CYS A 1 92 ? 2.406 0.226 1.829 1.00 97.50 92 CYS A CA 1
ATOM 744 C C . CYS A 1 92 ? 2.448 1.280 0.721 1.00 97.50 92 CYS A C 1
ATOM 746 O O . CYS A 1 92 ? 2.978 1.021 -0.354 1.00 97.50 92 CYS A O 1
ATOM 748 N N . LEU A 1 93 ? 1.976 2.501 0.997 1.00 96.12 93 LEU A N 1
ATOM 749 C CA . LEU A 1 93 ? 2.006 3.594 0.022 1.00 96.12 93 LEU A CA 1
ATOM 750 C C . LEU A 1 93 ? 3.443 3.936 -0.406 1.00 96.12 93 LEU A C 1
ATOM 752 O O . LEU A 1 93 ? 3.704 4.179 -1.582 1.00 96.12 93 LEU A O 1
ATOM 756 N N . THR A 1 94 ? 4.389 3.898 0.534 1.00 95.31 94 THR A N 1
ATOM 757 C CA . THR A 1 94 ? 5.817 4.099 0.247 1.00 95.31 94 THR A CA 1
ATOM 758 C C . THR A 1 94 ? 6.383 2.991 -0.642 1.00 95.31 94 THR A C 1
ATOM 760 O O . THR A 1 94 ? 7.120 3.278 -1.583 1.00 95.31 94 THR A O 1
ATOM 763 N N . ALA A 1 95 ? 6.060 1.728 -0.357 1.00 95.12 95 ALA A N 1
ATOM 764 C CA . ALA A 1 95 ? 6.508 0.588 -1.153 1.00 95.12 95 ALA A CA 1
ATOM 765 C C . ALA A 1 95 ? 5.914 0.626 -2.571 1.00 95.12 95 ALA A C 1
ATOM 767 O O . ALA A 1 95 ? 6.642 0.438 -3.542 1.00 95.12 95 ALA A O 1
ATOM 768 N N . LEU A 1 96 ? 4.635 0.991 -2.695 1.00 93.62 96 LEU A N 1
ATOM 769 C CA . LEU A 1 96 ? 3.965 1.202 -3.977 1.00 93.62 96 LEU A CA 1
ATOM 770 C C . LEU A 1 96 ? 4.655 2.301 -4.803 1.00 93.62 96 LEU A C 1
ATOM 772 O O . LEU A 1 96 ? 4.976 2.096 -5.972 1.00 93.62 96 LEU A O 1
ATOM 776 N N . ALA A 1 97 ? 4.957 3.447 -4.184 1.00 92.50 97 ALA A N 1
ATOM 777 C CA . ALA A 1 97 ? 5.671 4.537 -4.848 1.00 92.50 97 ALA A CA 1
ATOM 778 C C . ALA A 1 97 ? 7.079 4.123 -5.307 1.00 92.50 97 ALA A C 1
ATOM 780 O O . ALA A 1 97 ? 7.496 4.463 -6.415 1.00 92.50 97 ALA A O 1
ATOM 781 N N . LYS A 1 98 ? 7.801 3.345 -4.489 1.00 91.69 98 LYS A N 1
ATOM 782 C CA . LYS A 1 98 ? 9.112 2.790 -4.860 1.00 91.69 98 LYS A CA 1
ATOM 783 C C . LYS A 1 98 ? 9.015 1.824 -6.039 1.00 91.69 98 LYS A C 1
ATOM 785 O O . LYS A 1 98 ? 9.870 1.887 -6.918 1.00 91.69 98 LYS A O 1
ATOM 790 N N . GLY A 1 99 ? 7.982 0.981 -6.074 1.00 89.69 99 GLY A N 1
ATOM 791 C CA . GLY A 1 99 ? 7.809 -0.017 -7.126 1.00 89.69 99 GLY A CA 1
ATOM 792 C C . GLY A 1 99 ? 7.345 0.537 -8.471 1.00 89.69 99 GLY A C 1
ATOM 793 O O . GLY A 1 99 ? 7.682 -0.027 -9.509 1.00 89.69 99 GLY A O 1
ATOM 794 N N . LEU A 1 100 ? 6.638 1.672 -8.467 1.00 88.94 100 LEU A N 1
ATOM 795 C CA . LEU A 1 100 ? 6.218 2.378 -9.684 1.00 88.94 100 LEU A CA 1
ATOM 796 C C . LEU A 1 100 ? 7.236 3.425 -10.166 1.00 88.94 100 LEU A C 1
ATOM 798 O O . LEU A 1 100 ? 7.190 3.841 -11.325 1.00 88.94 100 LEU A O 1
ATOM 802 N N . ARG A 1 101 ? 8.163 3.874 -9.307 1.00 86.88 101 ARG A N 1
ATOM 803 C CA . ARG A 1 101 ? 9.154 4.925 -9.611 1.00 86.88 101 ARG A CA 1
ATOM 804 C C . ARG A 1 101 ? 8.491 6.134 -10.305 1.00 86.88 101 ARG A C 1
ATOM 806 O O . ARG A 1 101 ? 7.635 6.799 -9.725 1.00 86.88 101 ARG A O 1
ATOM 813 N N . LYS A 1 102 ? 8.859 6.420 -11.563 1.00 82.06 102 LYS A N 1
ATOM 814 C CA . LYS A 1 102 ? 8.342 7.553 -12.354 1.00 82.06 102 LYS A CA 1
ATOM 815 C C . LYS A 1 102 ? 6.845 7.424 -12.670 1.00 82.06 102 LYS A C 1
ATOM 817 O O . LYS A 1 102 ? 6.170 8.449 -12.748 1.00 82.06 102 LYS A O 1
ATOM 822 N N . ALA A 1 103 ? 6.325 6.199 -12.791 1.00 79.94 103 ALA A N 1
ATOM 823 C CA . ALA A 1 103 ? 4.912 5.941 -13.068 1.00 79.94 103 ALA A CA 1
ATOM 824 C C . ALA A 1 103 ? 4.005 6.295 -11.880 1.00 79.94 103 ALA A C 1
ATOM 826 O O . ALA A 1 103 ? 2.818 6.513 -12.060 1.00 79.94 103 ALA A O 1
ATOM 827 N N . PHE A 1 104 ? 4.534 6.450 -10.661 1.00 80.75 104 PHE A N 1
ATOM 828 C CA . PHE A 1 104 ? 3.697 6.828 -9.519 1.00 80.75 104 PHE A CA 1
ATOM 829 C C . PHE A 1 104 ? 3.016 8.195 -9.709 1.00 80.75 104 PHE A C 1
ATOM 831 O O . PHE A 1 104 ? 1.901 8.404 -9.237 1.00 80.75 104 PHE A O 1
ATOM 838 N N . LYS A 1 105 ? 3.653 9.129 -10.434 1.00 77.75 105 LYS A N 1
ATOM 839 C CA . LYS A 1 105 ? 3.123 10.486 -10.638 1.00 77.75 105 LYS A CA 1
ATOM 840 C C . LYS A 1 105 ? 1.774 10.494 -11.369 1.00 77.75 105 LYS A C 1
ATOM 842 O O . LYS A 1 105 ? 0.948 11.340 -11.046 1.00 77.75 105 LYS A O 1
ATOM 847 N N . SER A 1 106 ? 1.537 9.576 -12.311 1.00 75.56 106 SER A N 1
ATOM 848 C CA . SER A 1 106 ? 0.254 9.483 -13.030 1.00 75.56 106 SER A CA 1
ATOM 849 C C . SER A 1 106 ? -0.878 8.934 -12.163 1.00 75.56 106 SER A C 1
ATOM 851 O O . SER A 1 106 ? -2.035 9.231 -12.428 1.00 75.56 106 SER A O 1
ATOM 853 N N . HIS A 1 107 ? -0.542 8.192 -11.107 1.00 73.12 107 HIS A N 1
ATOM 854 C CA . HIS A 1 107 ? -1.497 7.558 -10.191 1.00 73.12 107 HIS A CA 1
ATOM 855 C C . HIS A 1 107 ? -1.734 8.358 -8.898 1.00 73.12 107 HIS A C 1
ATOM 857 O O . HIS A 1 107 ? -2.595 8.015 -8.091 1.00 73.12 107 HIS A O 1
ATOM 863 N N . ALA A 1 108 ? -0.948 9.412 -8.656 1.00 62.88 108 ALA A N 1
ATOM 864 C CA . ALA A 1 108 ? -0.979 10.183 -7.412 1.00 62.88 108 ALA A CA 1
ATOM 865 C C . ALA A 1 108 ? -2.012 11.328 -7.387 1.00 62.88 108 ALA A C 1
ATOM 867 O O . ALA A 1 108 ? -2.249 11.869 -6.295 1.00 62.88 108 ALA A O 1
ATOM 868 N N . VAL A 1 109 ? -2.573 11.677 -8.554 1.00 56.22 109 VAL A N 1
ATOM 869 C CA . VAL A 1 109 ? -3.482 12.815 -8.802 1.00 56.22 109 VAL A CA 1
ATOM 870 C C . VAL A 1 109 ? -4.895 12.533 -8.301 1.00 56.22 109 VAL A C 1
ATOM 872 O O . VAL A 1 109 ? -5.391 11.408 -8.512 1.00 56.22 109 VAL A O 1
#

Sequence (109 aa):
VEDVNVEMQEDLDPFEMMEPVNILDRLPKDFFDKIESKQWKERKEVLDDLLTILTQNPKLVPDADYFELIKALKKIISKDSNVPVALVAAKCLTALAKGLRKAFKSHAV

pLDDT: mean 86.46, std 15.01, range [40.22, 98.0]

Radius of gyration: 18.46 Å; chains: 1; bounding box: 63×24×47 Å

Secondary structure (DSSP, 8-state):
-------------TTTTSPPB-SGGGS-TTHHHHHT-S-HHHHHHHHHHHHHHHHH--SB-TTS--HHHHHHHHHHHHH-S-HHHHHHHHHHHHHHHHHHGGGHHHH--

Organism: NCBI:txid433720

InterPro domains:
  IPR011989 Armadillo-like helical [G3DSA:1.25.10.10] (13-109)
  IPR016024 Armadillo-type fold [SSF48371] (15-104)
  IPR045110 XMAP215 [PTHR12609] (8-108)